Protein AF-A0A521LNG6-F1 (afdb_monomer_lite)

Radius of gyration: 29.66 Å; chains: 1; bounding box: 103×30×40 Å

pLDDT: mean 81.46, std 19.26, range [42.91, 98.5]

Sequence (127 aa):
MSSCLAQACASVVLAFSLMFGAVQAPARAELPPAPTANAAGIIAVPSAYGIVETVERLQKDIADKGIMFFGVVDQGGLAAVSGVPGIKPSKLLLFGNPPLGTQFLGASQQAGLDWPVRMLVYLEAPG

Secondary structure (DSSP, 8-state):
---SSSSSSSTTHHHHTTS-----------PPPPPSPPPTT------SS-HHHHHHHHHHHHHHTTPEEEEEE-HHHHHHHHT-TTPPPEEEEEEE-HHHHHHHHHH-GGGGGT-SEEEEEEPPPP-

Foldseek 3Di:
DDDDPPPPPPPPVVVVVVPPDPPPDPDPPPDPPDDPDDDPPDDDDDDPDDLVVVVVVVVVVCVVVVKAWPDKDFPVVVCVVVVPPDAFGKIKTAIGDVVVQVVLCVVPVVCVVVDDDIDMDTDDDDD

Structure (mmCIF, N/CA/C/O backbone):
data_AF-A0A521LNG6-F1
#
_entry.id   AF-A0A521LNG6-F1
#
loop_
_atom_site.group_PDB
_atom_site.id
_atom_site.type_symbol
_atom_site.label_atom_id
_atom_site.label_alt_id
_atom_site.label_comp_id
_atom_site.label_asym_id
_atom_site.label_entity_id
_atom_site.label_seq_id
_atom_site.pdbx_PDB_ins_code
_atom_site.Cartn_x
_atom_site.Cartn_y
_atom_site.Cartn_z
_atom_site.occupancy
_atom_site.B_iso_or_equiv
_atom_site.auth_seq_id
_atom_site.auth_comp_id
_atom_site.auth_asym_id
_atom_site.auth_atom_id
_atom_site.pdbx_PDB_model_num
ATOM 1 N N . MET A 1 1 ? 89.550 -18.342 -16.703 1.00 51.81 1 MET A N 1
ATOM 2 C CA . MET A 1 1 ? 88.827 -17.148 -16.209 1.00 51.81 1 MET A CA 1
ATOM 3 C C . MET A 1 1 ? 87.645 -16.919 -17.138 1.00 51.81 1 MET A C 1
ATOM 5 O O . MET A 1 1 ? 87.817 -17.099 -18.333 1.00 51.81 1 MET A O 1
ATOM 9 N N . SER A 1 2 ? 86.483 -16.567 -16.584 1.00 56.22 2 SER A N 1
ATOM 10 C CA . SER A 1 2 ? 85.246 -16.183 -17.292 1.00 56.22 2 SER A CA 1
ATOM 11 C C . SER A 1 2 ? 84.364 -17.297 -17.868 1.00 56.22 2 SER A C 1
ATOM 13 O O . SER A 1 2 ? 84.255 -17.473 -19.074 1.00 56.22 2 SER A O 1
ATOM 15 N N . SER A 1 3 ? 83.640 -17.991 -16.986 1.00 52.66 3 SER A N 1
ATOM 16 C CA . SER A 1 3 ? 82.321 -18.576 -17.290 1.00 52.66 3 SER A CA 1
ATOM 17 C C . SER A 1 3 ? 81.565 -18.805 -15.979 1.00 52.66 3 SER A C 1
ATOM 19 O O . SER A 1 3 ? 81.617 -19.892 -15.422 1.00 52.66 3 SER A O 1
ATOM 21 N N . CYS A 1 4 ? 80.949 -17.756 -15.417 1.00 52.81 4 CYS A N 1
ATOM 22 C CA . CYS A 1 4 ? 80.074 -17.900 -14.236 1.00 52.81 4 CYS A CA 1
ATOM 23 C C . CYS A 1 4 ? 79.048 -16.758 -14.043 1.00 52.81 4 CYS A C 1
ATOM 25 O O . CYS A 1 4 ? 78.518 -16.598 -12.952 1.00 52.81 4 CYS A O 1
ATOM 27 N N . LEU A 1 5 ? 78.766 -15.918 -15.051 1.00 53.97 5 LEU A N 1
ATOM 28 C CA . LEU A 1 5 ? 77.944 -14.707 -14.831 1.00 53.97 5 LEU A CA 1
ATOM 29 C C . LEU A 1 5 ? 76.715 -14.543 -15.735 1.00 53.97 5 LEU A C 1
ATOM 31 O O . LEU A 1 5 ? 75.882 -13.697 -15.444 1.00 53.97 5 LEU A O 1
ATOM 35 N N . ALA A 1 6 ? 76.529 -15.366 -16.771 1.00 48.25 6 ALA A N 1
ATOM 36 C CA . ALA A 1 6 ? 75.389 -15.209 -17.686 1.00 48.25 6 ALA A CA 1
ATOM 37 C C . ALA A 1 6 ? 74.209 -16.165 -17.419 1.00 48.25 6 ALA A C 1
ATOM 39 O O . ALA A 1 6 ? 73.177 -16.054 -18.071 1.00 48.25 6 ALA A O 1
ATOM 40 N N . GLN A 1 7 ? 74.335 -17.101 -16.472 1.00 49.62 7 GLN A N 1
ATOM 41 C CA . GLN A 1 7 ? 73.381 -18.212 -16.326 1.00 49.62 7 GLN A CA 1
ATOM 42 C C . GLN A 1 7 ? 72.471 -18.108 -15.091 1.00 49.62 7 GLN A C 1
ATOM 44 O O . GLN A 1 7 ? 71.637 -18.979 -14.871 1.00 49.62 7 GLN A O 1
ATOM 49 N N . ALA A 1 8 ? 72.596 -17.038 -14.297 1.00 47.97 8 ALA A N 1
ATOM 50 C CA . ALA A 1 8 ? 71.908 -16.908 -13.009 1.00 47.97 8 ALA A CA 1
ATOM 51 C C . ALA A 1 8 ? 70.604 -16.084 -13.036 1.00 47.97 8 ALA A C 1
ATOM 53 O O . ALA A 1 8 ? 69.847 -16.132 -12.072 1.00 47.97 8 ALA A O 1
ATOM 54 N N . CYS A 1 9 ? 70.293 -15.354 -14.114 1.00 48.06 9 CYS A N 1
ATOM 55 C CA . CYS A 1 9 ? 69.120 -14.464 -14.118 1.00 48.06 9 CYS A CA 1
ATOM 56 C C . CYS A 1 9 ? 67.854 -15.078 -14.742 1.00 48.06 9 CYS A C 1
ATOM 58 O O . CYS A 1 9 ? 66.760 -14.575 -14.502 1.00 48.06 9 CYS A O 1
ATOM 60 N N . ALA A 1 10 ? 67.964 -16.180 -15.494 1.00 45.75 10 ALA A N 1
ATOM 61 C CA . ALA A 1 10 ? 66.806 -16.816 -16.136 1.00 45.75 10 ALA A CA 1
ATOM 62 C C . ALA A 1 10 ? 65.972 -17.696 -15.180 1.00 45.75 10 ALA A C 1
ATOM 64 O O . ALA A 1 10 ? 64.811 -17.981 -15.464 1.00 45.75 10 ALA A O 1
ATOM 65 N N . SER A 1 11 ? 66.526 -18.096 -14.031 1.00 44.47 11 SER A N 1
ATOM 66 C CA . SER A 1 11 ? 65.865 -19.035 -13.110 1.00 44.47 11 SER A CA 1
ATOM 67 C C . SER A 1 11 ? 64.980 -18.366 -12.054 1.00 44.47 11 SER A C 1
ATOM 69 O O . SER A 1 11 ? 64.190 -19.047 -11.409 1.00 44.47 11 SER A O 1
ATOM 71 N N . VAL A 1 12 ? 65.075 -17.044 -11.869 1.00 44.84 12 VAL A N 1
ATOM 72 C CA . VAL A 1 12 ? 64.292 -16.335 -10.836 1.00 44.84 12 VAL A CA 1
ATOM 73 C C . VAL A 1 12 ? 62.902 -15.931 -11.345 1.00 44.84 12 VAL A C 1
ATOM 75 O O . VAL A 1 12 ? 61.963 -15.834 -10.561 1.00 44.84 12 VAL A O 1
ATOM 78 N N . VAL A 1 13 ? 62.722 -15.776 -12.661 1.00 45.44 13 VAL A N 1
ATOM 79 C CA . VAL A 1 13 ? 61.431 -15.352 -13.237 1.00 45.44 13 VAL A CA 1
ATOM 80 C C . VAL A 1 13 ? 60.404 -16.494 -13.250 1.00 45.44 13 VAL A C 1
ATOM 82 O O . VAL A 1 13 ? 59.221 -16.253 -13.034 1.00 45.44 13 VAL A O 1
ATOM 85 N N . LEU A 1 14 ? 60.843 -17.749 -13.401 1.00 43.84 14 LEU A N 1
ATOM 86 C CA . LEU A 1 14 ? 59.954 -18.923 -13.406 1.00 43.84 14 LEU A CA 1
ATOM 87 C C . LEU A 1 14 ? 59.371 -19.272 -12.025 1.00 43.84 14 LEU A C 1
ATOM 89 O O . LEU A 1 14 ? 58.353 -19.955 -11.954 1.00 43.84 14 LEU A O 1
ATOM 93 N N . ALA A 1 15 ? 59.975 -18.798 -10.932 1.00 43.47 15 ALA A N 1
ATOM 94 C CA . ALA A 1 15 ? 59.518 -19.123 -9.581 1.00 43.47 15 ALA A CA 1
ATOM 95 C C . ALA A 1 15 ? 58.394 -18.203 -9.069 1.00 43.47 15 ALA A C 1
ATOM 97 O O . ALA A 1 15 ? 57.664 -18.587 -8.158 1.00 43.47 15 ALA A O 1
ATOM 98 N N . PHE A 1 16 ? 58.213 -17.008 -9.644 1.00 42.91 16 PHE A N 1
ATOM 99 C CA . PHE A 1 16 ? 57.217 -16.049 -9.144 1.00 42.91 16 PHE A CA 1
ATOM 100 C C . PHE A 1 16 ? 55.816 -16.237 -9.753 1.00 42.91 16 PHE A C 1
ATOM 102 O O . PHE A 1 16 ? 54.828 -15.749 -9.208 1.00 42.91 16 PHE A O 1
ATOM 109 N N . SER A 1 17 ? 55.700 -16.986 -10.853 1.00 46.81 17 SER A N 1
ATOM 110 C CA . SER A 1 17 ? 54.424 -17.202 -11.552 1.00 46.81 17 SER A CA 1
ATOM 111 C C . SER A 1 17 ? 53.530 -18.283 -10.926 1.00 46.81 17 SER A C 1
ATOM 113 O O . SER A 1 17 ? 52.388 -18.426 -11.346 1.00 46.81 17 SER A O 1
ATOM 115 N N . LEU A 1 18 ? 54.004 -19.026 -9.918 1.00 47.50 18 LEU A N 1
ATOM 116 C CA . LEU A 1 18 ? 53.238 -20.110 -9.280 1.00 47.50 18 LEU A CA 1
ATOM 117 C C . LEU A 1 18 ? 52.400 -19.677 -8.063 1.00 47.50 18 LEU A C 1
ATOM 119 O O . LEU A 1 18 ? 51.663 -20.496 -7.525 1.00 47.50 18 LEU A O 1
ATOM 123 N N . MET A 1 19 ? 52.471 -18.412 -7.630 1.00 51.50 19 MET A N 1
ATOM 124 C CA . MET A 1 19 ? 51.713 -17.925 -6.462 1.00 51.50 19 MET A CA 1
ATOM 125 C C . MET A 1 19 ? 50.425 -17.162 -6.812 1.00 51.50 19 MET A C 1
ATOM 127 O O . MET A 1 19 ? 49.612 -16.915 -5.927 1.00 51.50 19 MET A O 1
ATOM 131 N N . PHE A 1 20 ? 50.174 -16.845 -8.087 1.00 54.16 20 PHE A N 1
ATOM 132 C CA . PHE A 1 20 ? 48.860 -16.365 -8.534 1.00 54.16 20 PHE A CA 1
ATOM 133 C C . PHE A 1 20 ? 47.971 -17.558 -8.892 1.00 54.16 20 PHE A C 1
ATOM 135 O O . PHE A 1 20 ? 47.572 -17.756 -10.038 1.00 54.16 20 PHE A O 1
ATOM 142 N N . GLY A 1 21 ? 47.672 -18.381 -7.885 1.00 47.44 21 GLY A N 1
ATOM 143 C CA . GLY A 1 21 ? 46.535 -19.286 -7.969 1.00 47.44 21 GLY A CA 1
ATOM 144 C C . GLY A 1 21 ? 45.302 -18.445 -8.281 1.00 47.44 21 GLY A C 1
ATOM 145 O O . GLY A 1 21 ? 45.013 -17.485 -7.565 1.00 47.44 21 GLY A O 1
ATOM 146 N N . ALA A 1 22 ? 44.619 -18.755 -9.381 1.00 59.69 22 ALA A N 1
ATOM 147 C CA . ALA A 1 22 ? 43.354 -18.132 -9.720 1.00 59.69 22 ALA A CA 1
ATOM 148 C C . ALA A 1 22 ? 42.405 -18.324 -8.532 1.00 59.69 22 ALA A C 1
ATOM 150 O O . ALA A 1 22 ? 41.887 -19.418 -8.311 1.00 59.69 22 ALA A O 1
ATOM 151 N N . VAL A 1 23 ? 42.200 -17.267 -7.744 1.00 54.22 23 VAL A N 1
ATOM 152 C CA . VAL A 1 23 ? 41.101 -17.198 -6.787 1.00 54.22 23 VAL A CA 1
ATOM 153 C C . VAL A 1 23 ? 39.841 -17.148 -7.639 1.00 54.22 23 VAL A C 1
ATOM 155 O O . VAL A 1 23 ? 39.372 -16.085 -8.040 1.00 54.22 23 VAL A O 1
ATOM 158 N N . GLN A 1 24 ? 39.340 -18.324 -8.008 1.00 59.59 24 GLN A N 1
ATOM 159 C CA . GLN A 1 24 ? 38.012 -18.466 -8.567 1.00 59.59 24 GLN A CA 1
ATOM 160 C C . GLN A 1 24 ? 37.057 -18.022 -7.465 1.00 59.59 24 GLN A C 1
ATOM 162 O O . GLN A 1 24 ? 36.914 -18.692 -6.441 1.00 59.59 24 GLN A O 1
ATOM 167 N N . ALA A 1 25 ? 36.444 -16.852 -7.657 1.00 61.69 25 ALA A N 1
ATOM 168 C CA . ALA A 1 25 ? 35.269 -16.482 -6.890 1.00 61.69 25 ALA A CA 1
ATOM 169 C C . ALA A 1 25 ? 34.295 -17.671 -6.952 1.00 61.69 25 ALA A C 1
ATOM 171 O O . ALA A 1 25 ? 34.122 -18.240 -8.038 1.00 61.69 25 ALA A O 1
ATOM 172 N N . PRO A 1 26 ? 33.704 -18.094 -5.820 1.00 57.59 26 PRO A N 1
ATOM 173 C CA . PRO A 1 26 ? 32.778 -19.211 -5.838 1.00 57.59 26 PRO A CA 1
ATOM 174 C C . PRO A 1 26 ? 31.689 -18.885 -6.855 1.00 57.59 26 PRO A C 1
ATOM 176 O O . PRO A 1 26 ? 31.159 -17.770 -6.860 1.00 57.59 26 PRO A O 1
ATOM 179 N N . ALA A 1 27 ? 31.400 -19.840 -7.741 1.00 65.00 27 ALA A N 1
ATOM 180 C CA . ALA A 1 27 ? 30.273 -19.744 -8.651 1.00 65.00 27 ALA A CA 1
ATOM 181 C C . ALA A 1 27 ? 29.055 -19.355 -7.811 1.00 65.00 27 ALA A C 1
ATOM 183 O O . ALA A 1 27 ? 28.670 -20.080 -6.890 1.00 65.00 27 ALA A O 1
ATOM 184 N N . ARG A 1 28 ? 28.519 -18.155 -8.056 1.00 63.69 28 ARG A N 1
ATOM 185 C CA . ARG A 1 28 ? 27.315 -17.684 -7.383 1.00 63.69 28 ARG A CA 1
ATOM 186 C C . ARG A 1 28 ? 26.259 -18.730 -7.712 1.00 63.69 28 ARG A C 1
ATOM 188 O O . ARG A 1 28 ? 25.946 -18.904 -8.883 1.00 63.69 28 ARG A O 1
ATOM 195 N N . ALA A 1 29 ? 25.801 -19.477 -6.710 1.00 59.22 29 ALA A N 1
ATOM 196 C CA . ALA A 1 29 ? 24.700 -20.402 -6.903 1.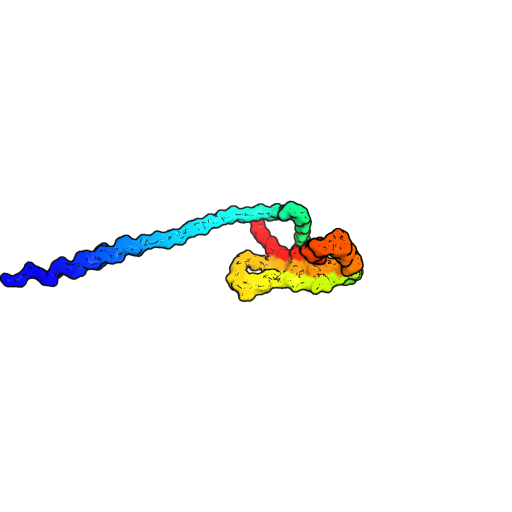00 59.22 29 ALA A CA 1
ATOM 197 C C . ALA A 1 29 ? 23.531 -19.567 -7.427 1.00 59.22 29 ALA A C 1
ATOM 199 O O . ALA A 1 29 ? 23.001 -18.713 -6.711 1.00 59.22 29 ALA A O 1
ATOM 200 N N . GLU A 1 30 ? 23.219 -19.732 -8.708 1.00 54.81 30 GLU A N 1
ATOM 201 C CA . GLU A 1 30 ? 22.064 -19.107 -9.319 1.00 54.81 30 GLU A CA 1
ATOM 202 C C . GLU A 1 30 ? 20.861 -19.807 -8.704 1.00 54.81 30 GLU A C 1
ATOM 204 O O . GLU A 1 30 ? 20.557 -20.961 -9.009 1.00 54.81 30 GLU A O 1
ATOM 209 N N . LEU A 1 31 ? 20.278 -19.150 -7.699 1.00 60.12 31 LEU A N 1
ATOM 210 C CA . LEU A 1 31 ? 19.052 -19.619 -7.083 1.00 60.12 31 LEU A CA 1
ATOM 211 C C . LEU A 1 31 ? 18.032 -19.766 -8.214 1.00 60.12 31 LEU A C 1
ATOM 213 O O . LEU A 1 31 ? 17.871 -18.816 -8.988 1.00 60.12 31 LEU A O 1
ATOM 217 N N . PRO A 1 32 ? 17.371 -20.930 -8.338 1.00 64.38 32 PRO A N 1
ATOM 218 C CA . PRO A 1 32 ? 16.331 -21.099 -9.336 1.00 64.38 32 PRO A CA 1
ATOM 219 C C . PRO A 1 32 ? 15.319 -19.956 -9.191 1.00 64.38 32 PRO A C 1
ATOM 221 O O . PRO A 1 32 ? 15.076 -19.513 -8.059 1.00 64.38 32 PRO A O 1
ATOM 224 N N . PRO A 1 33 ? 14.753 -19.453 -10.304 1.00 62.66 33 PRO A N 1
ATOM 225 C CA . PRO A 1 33 ? 13.755 -18.398 -10.242 1.00 62.66 33 PRO A CA 1
ATOM 226 C C . PRO A 1 33 ? 12.668 -18.831 -9.260 1.00 62.66 33 PRO A C 1
ATOM 228 O O . PRO A 1 33 ? 12.084 -19.908 -9.395 1.00 62.66 33 PRO A O 1
ATOM 231 N N . ALA A 1 34 ? 12.472 -18.027 -8.213 1.00 59.16 34 ALA A N 1
ATOM 232 C CA . ALA A 1 34 ? 11.465 -18.316 -7.209 1.00 59.16 34 ALA A CA 1
ATOM 233 C C . ALA A 1 34 ? 10.103 -18.434 -7.912 1.00 59.16 34 ALA A C 1
ATOM 235 O O . ALA A 1 34 ? 9.813 -17.623 -8.797 1.00 59.16 34 ALA A O 1
ATOM 236 N N . PRO A 1 35 ? 9.280 -19.435 -7.562 1.00 55.72 35 PRO A N 1
ATOM 237 C CA . PRO A 1 35 ? 7.983 -19.613 -8.193 1.00 55.72 35 PRO A CA 1
ATOM 238 C C . PRO A 1 35 ? 7.150 -18.332 -8.065 1.00 55.72 35 PRO A C 1
ATOM 240 O O . PRO A 1 35 ? 7.087 -17.732 -6.995 1.00 55.72 35 PRO A O 1
ATOM 243 N N . THR A 1 36 ? 6.455 -17.964 -9.141 1.00 60.56 36 THR A N 1
ATOM 244 C CA . THR A 1 36 ? 5.458 -16.875 -9.226 1.00 60.56 36 THR A CA 1
ATOM 245 C C . THR A 1 36 ? 4.184 -17.155 -8.415 1.00 60.56 36 THR A C 1
ATOM 247 O O . THR A 1 36 ? 3.155 -16.505 -8.586 1.00 60.56 36 THR A O 1
ATOM 250 N N . ALA A 1 37 ? 4.221 -18.140 -7.515 1.00 66.31 37 ALA A N 1
ATOM 251 C CA . ALA A 1 37 ? 3.144 -18.382 -6.577 1.00 66.31 37 ALA A CA 1
ATOM 252 C C . ALA A 1 37 ? 3.173 -17.288 -5.508 1.00 66.31 37 ALA A C 1
ATOM 254 O O . ALA A 1 37 ? 4.199 -17.052 -4.869 1.00 66.31 37 ALA A O 1
ATOM 255 N N . ASN A 1 38 ? 2.030 -16.640 -5.292 1.00 76.50 38 ASN A N 1
ATOM 256 C CA . ASN A 1 38 ? 1.878 -15.703 -4.188 1.00 76.50 38 ASN A CA 1
ATOM 257 C C . ASN A 1 38 ? 2.293 -16.376 -2.876 1.00 76.50 38 ASN A C 1
ATOM 259 O O . ASN A 1 38 ? 1.948 -17.537 -2.630 1.00 76.50 38 ASN A O 1
ATOM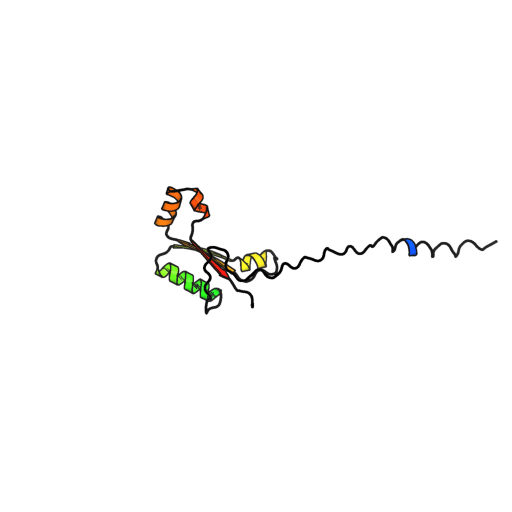 263 N N . ALA A 1 39 ? 3.005 -15.644 -2.016 1.00 80.75 39 ALA A N 1
ATOM 264 C CA . ALA A 1 39 ? 3.274 -16.136 -0.673 1.00 80.75 39 ALA A CA 1
ATOM 265 C C . ALA A 1 39 ? 1.945 -16.454 0.032 1.00 80.75 39 ALA A C 1
ATOM 267 O O . ALA A 1 39 ? 0.915 -15.831 -0.243 1.00 80.75 39 ALA A O 1
ATOM 268 N N . ALA A 1 40 ? 1.962 -17.429 0.940 1.00 86.19 40 ALA A N 1
ATOM 269 C CA . ALA A 1 40 ? 0.767 -17.824 1.673 1.00 86.19 40 ALA A CA 1
ATOM 270 C C . ALA A 1 40 ? 0.090 -16.597 2.316 1.00 86.19 40 ALA A C 1
ATOM 272 O O . ALA A 1 40 ? 0.738 -15.809 3.003 1.00 86.19 40 ALA A O 1
ATOM 273 N N . GLY A 1 41 ? -1.211 -16.431 2.065 1.00 87.88 41 GLY A N 1
ATOM 274 C CA . GLY A 1 41 ? -1.992 -15.294 2.563 1.00 87.88 41 GLY A CA 1
ATOM 275 C C . GLY A 1 41 ? -1.920 -14.017 1.716 1.00 87.88 41 GLY A C 1
ATOM 276 O O . GLY A 1 41 ? -2.547 -13.027 2.088 1.00 87.88 41 GLY A O 1
ATOM 277 N N . ILE A 1 42 ? -1.216 -14.016 0.578 1.00 91.25 42 ILE A N 1
ATOM 278 C CA . ILE A 1 42 ? -1.197 -12.892 -0.367 1.00 91.25 42 ILE A CA 1
ATOM 279 C C . ILE A 1 42 ? -2.152 -13.167 -1.531 1.00 91.25 42 ILE A C 1
ATOM 281 O O . ILE A 1 42 ? -2.074 -14.198 -2.196 1.00 91.25 42 ILE A O 1
ATOM 285 N N . ILE A 1 43 ? -3.032 -12.203 -1.803 1.00 91.19 43 ILE A N 1
ATOM 286 C CA . ILE A 1 43 ? -3.867 -12.173 -3.005 1.00 91.19 43 ILE A CA 1
ATOM 287 C C . ILE A 1 43 ? -3.234 -11.178 -3.978 1.00 91.19 43 ILE A C 1
ATOM 289 O O . ILE A 1 43 ? -3.085 -10.004 -3.640 1.00 91.19 43 ILE A O 1
ATOM 293 N N . ALA A 1 44 ? -2.883 -11.638 -5.179 1.00 92.19 44 ALA A N 1
ATOM 294 C CA . ALA A 1 44 ? -2.429 -10.778 -6.268 1.00 92.19 44 ALA A CA 1
ATOM 295 C C . ALA A 1 44 ? -3.443 -10.772 -7.411 1.00 92.19 44 ALA A C 1
ATOM 297 O O . ALA A 1 44 ? -4.044 -11.797 -7.733 1.00 92.19 44 ALA A O 1
ATOM 298 N N . VAL A 1 45 ? -3.620 -9.600 -8.015 1.00 93.00 45 VAL A N 1
ATOM 299 C CA . VAL A 1 45 ? -4.528 -9.372 -9.140 1.00 93.00 45 VAL A CA 1
ATOM 300 C C . VAL A 1 45 ? -3.772 -8.559 -10.191 1.00 93.00 45 VAL A C 1
ATOM 302 O O . VAL A 1 45 ? -3.159 -7.552 -9.823 1.00 93.00 45 VAL A O 1
ATOM 305 N N . PRO A 1 46 ? -3.790 -8.955 -11.477 1.00 94.38 46 PRO A N 1
ATOM 306 C CA . PRO A 1 46 ? -3.149 -8.175 -12.525 1.00 94.38 46 PRO A CA 1
ATOM 307 C C . PRO A 1 46 ? -3.869 -6.836 -12.720 1.00 94.38 46 PRO A C 1
ATOM 309 O O . PRO A 1 46 ? -5.099 -6.774 -12.766 1.00 94.38 46 PRO A O 1
ATOM 312 N N . SER A 1 47 ? -3.094 -5.762 -12.869 1.00 95.94 47 SER A N 1
ATOM 313 C CA . SER A 1 47 ? -3.613 -4.472 -13.325 1.00 95.94 47 SER A CA 1
ATOM 314 C C . SER A 1 47 ? -3.576 -4.412 -14.849 1.00 95.94 47 SER A C 1
ATOM 316 O O . SER A 1 47 ? -2.607 -4.849 -15.466 1.00 95.94 47 SER A O 1
ATOM 318 N N . ALA A 1 48 ? -4.608 -3.827 -15.457 1.00 96.12 48 ALA A N 1
ATOM 319 C CA . ALA A 1 48 ? -4.619 -3.510 -16.886 1.00 96.12 48 ALA A CA 1
ATOM 320 C C . ALA A 1 48 ? -3.807 -2.241 -17.227 1.00 96.12 48 ALA A C 1
ATOM 322 O O . ALA A 1 48 ? -3.699 -1.878 -18.396 1.00 96.12 48 ALA A O 1
ATOM 323 N N . TYR A 1 49 ? -3.263 -1.559 -16.215 1.00 97.06 49 TYR A N 1
ATOM 324 C CA . TYR A 1 49 ? -2.614 -0.256 -16.329 1.00 97.06 49 TYR A CA 1
ATOM 325 C C . TYR A 1 49 ? -1.146 -0.312 -15.894 1.00 97.06 49 TYR A C 1
ATOM 327 O O . TYR A 1 49 ? -0.727 -1.204 -15.153 1.00 97.06 49 TYR A O 1
ATOM 335 N N . GLY A 1 50 ? -0.363 0.693 -16.296 1.00 95.81 50 GLY A N 1
ATOM 336 C CA . GLY A 1 50 ? 0.995 0.887 -15.779 1.00 95.81 50 GLY A CA 1
ATOM 337 C C . GLY A 1 50 ? 1.006 1.218 -14.280 1.00 95.81 50 GLY A C 1
ATOM 338 O O . GLY A 1 50 ? -0.025 1.558 -13.700 1.00 95.81 50 GLY A O 1
ATOM 339 N N . ILE A 1 51 ? 2.176 1.155 -13.631 1.00 95.38 51 ILE A N 1
ATOM 340 C CA . ILE A 1 51 ? 2.285 1.378 -12.173 1.00 95.38 51 ILE A CA 1
ATOM 341 C C . ILE A 1 51 ? 1.745 2.746 -11.753 1.00 95.38 51 ILE A C 1
ATOM 343 O O . ILE A 1 51 ? 0.983 2.814 -10.796 1.00 95.38 51 ILE A O 1
ATOM 347 N N . VAL A 1 52 ? 2.132 3.820 -12.448 1.00 95.81 52 VAL A N 1
ATOM 348 C CA . VAL A 1 52 ? 1.732 5.192 -12.083 1.00 95.81 52 VAL A CA 1
ATOM 349 C C . VAL A 1 52 ? 0.211 5.327 -12.109 1.00 95.81 52 VAL A C 1
ATOM 351 O O . VAL A 1 52 ? -0.393 5.636 -11.087 1.00 95.81 52 VAL A O 1
ATOM 354 N N . GLU A 1 53 ? -0.409 4.970 -13.234 1.00 98.06 53 GLU A N 1
ATOM 355 C CA . GLU A 1 53 ? -1.863 5.021 -13.400 1.00 98.06 53 GLU A CA 1
ATOM 356 C C . GLU A 1 53 ? -2.591 4.089 -12.417 1.00 98.06 53 GLU A C 1
ATOM 358 O O . GLU A 1 53 ? -3.595 4.473 -11.821 1.00 98.06 53 GLU A O 1
ATOM 363 N N . THR A 1 54 ? -2.066 2.882 -12.175 1.00 98.31 54 THR A N 1
ATOM 364 C CA . THR A 1 54 ? -2.631 1.955 -11.180 1.00 98.31 54 THR A CA 1
ATOM 365 C C . THR A 1 54 ? -2.669 2.599 -9.794 1.00 98.31 54 THR A C 1
ATOM 367 O O . THR A 1 54 ? -3.692 2.552 -9.114 1.00 98.31 54 THR A O 1
ATOM 370 N N . VAL A 1 55 ? -1.571 3.229 -9.373 1.00 98.12 55 VAL A N 1
ATOM 371 C CA . VAL A 1 55 ? -1.455 3.868 -8.057 1.00 98.12 55 VAL A CA 1
ATOM 372 C C . VAL A 1 55 ? -2.367 5.091 -7.930 1.00 98.12 55 VAL A C 1
ATOM 374 O O . VAL A 1 55 ? -2.962 5.292 -6.871 1.00 98.12 55 VAL A O 1
ATOM 377 N N . GLU A 1 56 ? -2.516 5.891 -8.984 1.00 98.12 56 GLU A N 1
ATOM 378 C CA . GLU A 1 56 ? -3.441 7.034 -9.013 1.00 98.12 56 GLU A CA 1
ATOM 379 C C . GLU A 1 56 ? -4.902 6.585 -8.907 1.00 98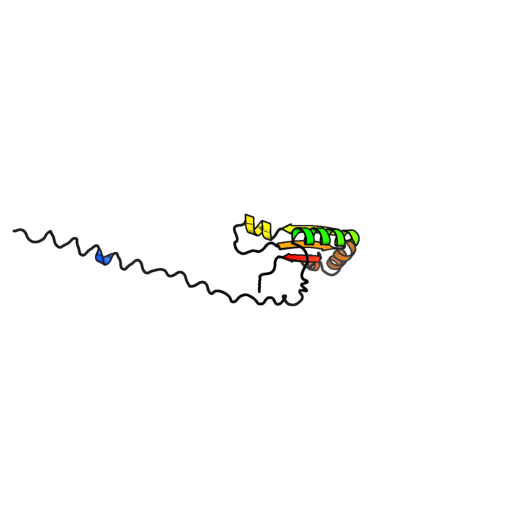.12 56 GLU A C 1
ATOM 381 O O . GLU A 1 56 ? -5.659 7.104 -8.082 1.00 98.12 56 GLU A O 1
ATOM 386 N N . ARG A 1 57 ? -5.290 5.563 -9.679 1.00 98.44 57 ARG A N 1
ATOM 387 C CA . ARG A 1 57 ? -6.640 4.987 -9.632 1.00 98.44 57 ARG A CA 1
ATOM 388 C C . ARG A 1 57 ? -6.960 4.398 -8.261 1.00 98.44 57 ARG A C 1
ATOM 390 O O . ARG A 1 57 ? -8.029 4.665 -7.724 1.00 98.44 57 ARG A O 1
ATOM 397 N N . LEU A 1 58 ? -6.028 3.653 -7.666 1.00 98.31 58 LEU A N 1
ATOM 398 C CA . LEU A 1 58 ? -6.207 3.090 -6.326 1.00 98.31 58 LEU A CA 1
ATOM 399 C C . LEU A 1 58 ? -6.351 4.180 -5.260 1.00 98.31 58 LEU A C 1
ATOM 401 O O . LEU A 1 58 ? -7.222 4.073 -4.402 1.00 98.31 58 LEU A O 1
ATOM 405 N N . GLN A 1 59 ? -5.541 5.242 -5.316 1.00 98.06 59 GLN A N 1
ATOM 406 C CA . GLN A 1 59 ? -5.671 6.383 -4.402 1.00 98.06 59 GLN A CA 1
ATOM 407 C C . GLN A 1 59 ? -7.042 7.046 -4.519 1.00 98.06 59 GLN A C 1
ATOM 409 O O . GLN A 1 59 ? -7.668 7.338 -3.498 1.00 98.06 59 GLN A O 1
ATOM 414 N N . LYS A 1 60 ? -7.530 7.228 -5.750 1.00 98.25 60 LYS A N 1
ATOM 415 C CA . LYS A 1 60 ? -8.879 7.734 -5.989 1.00 98.25 60 LYS A CA 1
ATOM 416 C C . LYS A 1 60 ? -9.940 6.804 -5.393 1.00 98.25 60 LYS A C 1
ATOM 418 O O . LYS A 1 60 ? -10.783 7.278 -4.642 1.00 98.25 60 LYS A O 1
ATOM 423 N N . ASP A 1 61 ? -9.877 5.503 -5.661 1.00 98.06 61 ASP A N 1
ATOM 424 C CA . ASP A 1 61 ? -10.862 4.537 -5.154 1.00 98.06 61 ASP A CA 1
ATOM 425 C C . ASP A 1 61 ? -10.862 4.447 -3.616 1.00 98.06 61 ASP A C 1
ATOM 427 O O . ASP A 1 61 ? -11.910 4.248 -2.999 1.00 98.06 61 ASP A O 1
ATOM 431 N N . ILE A 1 62 ? -9.693 4.586 -2.980 1.00 97.56 62 ILE A N 1
ATOM 432 C CA . ILE A 1 62 ? -9.552 4.654 -1.517 1.00 97.56 62 ILE A CA 1
ATOM 433 C C . ILE A 1 62 ? -10.234 5.921 -0.980 1.00 97.56 62 ILE A C 1
ATOM 435 O O . ILE A 1 62 ? -11.017 5.838 -0.029 1.00 97.56 62 ILE A O 1
ATOM 439 N N . ALA A 1 63 ? -9.976 7.073 -1.606 1.00 96.62 63 ALA A N 1
ATOM 440 C CA . ALA A 1 63 ? -10.563 8.353 -1.215 1.00 96.62 63 ALA A CA 1
ATOM 441 C C . ALA A 1 63 ? -12.088 8.381 -1.413 1.00 96.62 63 ALA A C 1
ATOM 443 O O . ALA A 1 63 ? -12.812 8.797 -0.509 1.00 96.62 63 ALA A O 1
ATOM 444 N N . ASP A 1 64 ? -12.584 7.866 -2.541 1.00 98.19 64 ASP A N 1
ATOM 445 C CA . ASP A 1 64 ? -14.016 7.775 -2.859 1.00 98.19 64 ASP A CA 1
ATOM 446 C C . ASP A 1 64 ? -14.774 6.893 -1.842 1.00 98.19 64 ASP A C 1
ATOM 448 O O . ASP A 1 64 ? -15.963 7.094 -1.596 1.00 98.19 64 ASP A O 1
ATOM 452 N N . LYS A 1 65 ? -14.082 5.943 -1.196 1.00 96.69 65 LYS A N 1
ATOM 453 C CA . LYS A 1 65 ? -14.617 5.110 -0.102 1.00 96.69 65 LYS A CA 1
ATOM 454 C C . LYS A 1 65 ? -14.514 5.761 1.284 1.00 96.69 65 LYS A C 1
ATOM 456 O O . LYS A 1 65 ? -14.874 5.124 2.274 1.00 96.69 65 LYS A O 1
ATOM 461 N N . GLY A 1 66 ? -14.008 6.991 1.385 1.00 95.94 66 GLY A N 1
ATOM 462 C CA . GLY A 1 66 ? -13.805 7.689 2.658 1.00 95.94 66 GLY A CA 1
ATOM 463 C C . GLY A 1 66 ? -12.733 7.050 3.548 1.00 95.94 66 GLY A C 1
ATOM 464 O O . GLY A 1 66 ? -12.752 7.226 4.766 1.00 95.94 66 GLY A O 1
ATOM 465 N N . ILE A 1 67 ? -11.817 6.273 2.964 1.00 97.38 67 ILE A N 1
ATOM 466 C CA . ILE A 1 67 ? -10.723 5.627 3.689 1.00 97.38 67 ILE A CA 1
ATOM 467 C C . ILE A 1 67 ? -9.524 6.580 3.700 1.00 97.38 67 ILE A C 1
ATOM 469 O O . ILE A 1 67 ? -9.195 7.198 2.689 1.00 97.38 67 ILE A O 1
ATOM 473 N N . MET A 1 68 ? -8.856 6.710 4.847 1.00 97.19 68 MET A N 1
ATOM 474 C CA . MET A 1 68 ? -7.706 7.600 4.971 1.00 97.19 68 MET A CA 1
ATOM 475 C C . MET A 1 68 ? -6.498 7.003 4.254 1.00 97.19 68 MET A C 1
ATOM 477 O O . MET A 1 68 ? -6.106 5.865 4.515 1.00 97.19 68 MET A O 1
ATOM 481 N N . PHE A 1 69 ? -5.882 7.796 3.384 1.00 97.94 69 PHE A N 1
ATOM 482 C CA . PHE A 1 69 ? -4.621 7.457 2.744 1.00 97.94 69 PHE A CA 1
ATOM 483 C C . PHE A 1 69 ? -3.454 7.960 3.600 1.00 97.94 69 PHE A C 1
ATOM 485 O O . PHE A 1 69 ? -3.377 9.151 3.893 1.00 97.94 69 PHE A O 1
ATOM 492 N N . PHE A 1 70 ? -2.561 7.064 4.023 1.00 97.06 70 PHE A N 1
ATOM 493 C CA . PHE A 1 70 ? -1.416 7.414 4.871 1.00 97.06 70 PHE A CA 1
ATOM 494 C C . PHE A 1 70 ? -0.174 7.755 4.053 1.00 97.06 70 PHE A C 1
ATOM 496 O O . PHE A 1 70 ? 0.598 8.624 4.451 1.00 97.06 70 PHE A O 1
ATOM 503 N N . GLY A 1 71 ? 0.025 7.094 2.912 1.00 97.81 71 GLY A N 1
ATOM 504 C CA . GLY A 1 71 ? 1.120 7.431 2.013 1.00 97.81 71 GLY A CA 1
ATOM 505 C C . GLY A 1 71 ? 1.533 6.314 1.065 1.00 97.81 71 GLY A C 1
ATOM 506 O O . GLY A 1 71 ? 0.941 5.233 1.021 1.00 97.81 71 GLY A O 1
ATOM 507 N N . VAL A 1 72 ? 2.595 6.605 0.314 1.00 98.19 72 VAL A N 1
ATOM 508 C CA . VAL A 1 72 ? 3.256 5.677 -0.606 1.00 98.19 72 VAL A CA 1
ATOM 509 C C . VAL A 1 72 ? 4.731 5.580 -0.248 1.00 98.19 72 VAL A C 1
ATOM 511 O O . VAL A 1 72 ? 5.403 6.600 -0.109 1.00 98.19 72 VAL A O 1
ATOM 514 N N . VAL A 1 73 ? 5.253 4.358 -0.177 1.00 97.94 73 VAL A N 1
ATOM 515 C CA . VAL A 1 73 ? 6.697 4.105 -0.152 1.00 97.94 73 VAL A CA 1
ATOM 516 C C . VAL A 1 73 ? 7.149 3.723 -1.558 1.00 97.94 73 VAL A C 1
ATOM 518 O O . VAL A 1 73 ? 6.740 2.689 -2.094 1.00 97.94 73 VAL A O 1
ATOM 521 N N . ASP A 1 74 ? 7.997 4.559 -2.159 1.00 96.69 74 ASP A N 1
ATOM 522 C CA . ASP A 1 74 ? 8.587 4.320 -3.478 1.00 96.69 74 ASP A CA 1
ATOM 523 C C . ASP A 1 74 ? 9.774 3.358 -3.407 1.00 96.69 74 ASP A C 1
ATOM 525 O O . ASP A 1 74 ? 10.933 3.759 -3.441 1.00 96.69 74 ASP A O 1
ATOM 529 N N . GLN A 1 75 ? 9.483 2.070 -3.291 1.00 95.50 75 GLN A N 1
ATOM 530 C CA . GLN A 1 75 ? 10.507 1.039 -3.147 1.00 95.50 75 GLN A CA 1
ATOM 531 C C . GLN A 1 75 ? 11.402 0.922 -4.390 1.00 95.50 75 GLN A C 1
ATOM 533 O O . GLN A 1 75 ? 12.617 0.787 -4.250 1.00 95.50 75 GLN A O 1
ATOM 538 N N . GLY A 1 76 ? 10.832 1.040 -5.594 1.00 92.62 76 GLY A N 1
ATOM 539 C CA . GLY A 1 76 ? 11.612 1.040 -6.836 1.00 92.62 76 GLY A CA 1
ATOM 540 C C . GLY A 1 76 ? 12.576 2.229 -6.919 1.00 92.62 76 GLY A C 1
ATOM 541 O O . GLY A 1 76 ? 13.750 2.056 -7.248 1.00 92.62 76 GLY A O 1
ATOM 542 N N . GLY A 1 77 ? 12.111 3.428 -6.554 1.00 93.56 77 GLY A N 1
ATOM 543 C CA . GLY A 1 77 ? 12.961 4.617 -6.467 1.00 93.56 77 GLY A CA 1
ATOM 544 C C . GLY A 1 77 ? 14.048 4.490 -5.395 1.00 93.56 77 GLY A C 1
ATOM 545 O O . GLY A 1 77 ? 15.205 4.818 -5.651 1.00 93.56 77 GLY A O 1
ATOM 546 N N . LEU A 1 78 ? 13.711 3.937 -4.223 1.00 94.81 78 LEU A N 1
ATOM 547 C CA . LEU A 1 78 ? 14.671 3.670 -3.144 1.00 94.81 78 LEU A CA 1
ATOM 548 C C . LEU A 1 78 ? 15.769 2.679 -3.569 1.00 94.81 78 LEU A C 1
ATOM 550 O O . LEU A 1 78 ? 16.936 2.837 -3.200 1.00 94.81 78 LEU A O 1
ATOM 554 N N . ALA A 1 79 ? 15.435 1.678 -4.382 1.00 91.56 79 ALA A N 1
ATOM 555 C CA . ALA A 1 79 ? 16.431 0.765 -4.934 1.00 91.56 79 ALA A CA 1
ATOM 556 C C . ALA A 1 79 ? 17.374 1.473 -5.921 1.00 91.56 79 ALA A C 1
ATOM 558 O O . ALA A 1 79 ? 18.590 1.298 -5.845 1.00 91.56 79 ALA A O 1
ATOM 559 N N . ALA A 1 80 ? 16.831 2.340 -6.782 1.00 88.81 80 ALA A N 1
ATOM 560 C CA . ALA A 1 80 ? 17.625 3.107 -7.739 1.00 88.81 80 ALA A CA 1
ATOM 561 C C . ALA A 1 80 ? 18.641 4.029 -7.043 1.00 88.81 80 ALA A C 1
ATOM 563 O O . ALA A 1 80 ? 19.803 4.073 -7.445 1.00 88.81 80 ALA A O 1
ATOM 564 N N . VAL A 1 81 ? 18.238 4.720 -5.970 1.00 93.06 81 VAL A N 1
ATOM 565 C CA . VAL A 1 81 ? 19.148 5.609 -5.218 1.00 93.06 81 VAL A CA 1
ATOM 566 C C . VAL A 1 81 ? 20.140 4.853 -4.333 1.00 93.06 81 VAL A C 1
ATOM 568 O O . VAL A 1 81 ? 21.217 5.370 -4.060 1.00 93.06 81 VAL A O 1
ATOM 571 N N . SER A 1 82 ? 19.805 3.638 -3.887 1.00 92.25 82 SER A N 1
ATOM 572 C CA . SER A 1 82 ? 20.710 2.804 -3.079 1.00 92.25 82 SER A CA 1
ATOM 573 C C . SER A 1 82 ? 21.717 2.012 -3.918 1.00 92.25 82 SER A C 1
ATOM 575 O O . SER A 1 82 ? 22.616 1.384 -3.361 1.00 92.25 82 SER A O 1
ATOM 577 N N . GLY A 1 83 ? 21.589 2.039 -5.249 1.00 89.19 83 GLY A N 1
ATOM 578 C CA . GLY A 1 83 ? 22.478 1.326 -6.164 1.00 89.19 83 GLY A CA 1
ATOM 579 C C . GLY A 1 83 ? 22.286 -0.193 -6.158 1.00 89.19 83 GLY A C 1
ATOM 580 O O . GLY A 1 83 ? 23.143 -0.907 -6.674 1.00 89.19 83 GLY A O 1
ATOM 581 N N . VAL A 1 84 ? 21.188 -0.700 -5.585 1.00 85.88 84 VAL A N 1
ATOM 582 C CA . VAL A 1 84 ? 20.874 -2.135 -5.567 1.00 85.88 84 VAL A CA 1
ATOM 583 C C . VAL A 1 84 ? 20.265 -2.530 -6.919 1.00 85.88 84 VAL A C 1
ATOM 585 O O . VAL A 1 84 ? 19.151 -2.103 -7.234 1.00 85.88 84 VAL A O 1
ATOM 588 N N . PRO A 1 85 ? 20.958 -3.342 -7.740 1.00 84.56 85 PRO A N 1
ATOM 589 C CA . PRO A 1 85 ? 20.448 -3.735 -9.047 1.00 84.56 85 PRO A CA 1
ATOM 590 C C . PRO A 1 85 ? 19.332 -4.781 -8.924 1.00 84.56 85 PRO A C 1
ATOM 592 O O . PRO A 1 85 ? 19.228 -5.502 -7.933 1.00 84.56 85 PRO A O 1
ATOM 595 N N . GLY A 1 86 ? 18.520 -4.908 -9.975 1.00 84.12 86 GLY A N 1
ATOM 596 C CA . GLY A 1 86 ? 17.561 -6.012 -10.123 1.00 84.12 86 GLY A CA 1
ATOM 597 C C . GLY A 1 86 ? 16.239 -5.854 -9.367 1.00 84.12 86 GLY A C 1
ATOM 598 O O . GLY A 1 86 ? 15.364 -6.707 -9.509 1.00 84.12 86 GLY A O 1
ATOM 599 N N . ILE A 1 87 ? 16.045 -4.766 -8.617 1.00 87.19 87 ILE A N 1
ATOM 600 C CA . ILE A 1 87 ? 14.738 -4.439 -8.039 1.00 87.19 87 ILE A CA 1
ATOM 601 C C . ILE A 1 87 ? 13.866 -3.784 -9.105 1.00 87.19 87 ILE A C 1
ATOM 603 O O . ILE A 1 87 ? 14.236 -2.785 -9.721 1.00 87.19 87 ILE A O 1
ATOM 607 N N . LYS A 1 88 ? 12.693 -4.369 -9.330 1.00 89.94 88 LYS A N 1
ATOM 608 C CA . LYS A 1 88 ? 11.717 -3.857 -10.290 1.00 89.94 88 LYS A CA 1
ATOM 609 C C . LYS A 1 88 ? 10.954 -2.671 -9.712 1.00 89.94 88 LYS A C 1
ATOM 611 O O . LYS A 1 88 ? 10.854 -2.550 -8.492 1.00 89.94 88 LYS A O 1
ATOM 616 N N . PRO A 1 89 ? 10.363 -1.823 -10.570 1.00 93.62 89 PRO A N 1
ATOM 617 C CA . PRO A 1 89 ? 9.448 -0.789 -10.120 1.00 93.62 89 PRO A CA 1
ATOM 618 C C . PRO A 1 89 ? 8.374 -1.355 -9.181 1.00 93.62 89 PRO A C 1
ATOM 620 O O . PRO A 1 89 ? 7.639 -2.277 -9.544 1.00 93.62 89 PRO A O 1
ATOM 623 N N . SER A 1 90 ? 8.292 -0.797 -7.974 1.00 95.88 90 SER A N 1
ATOM 624 C CA . SER A 1 90 ? 7.272 -1.142 -6.988 1.00 95.88 90 SER A CA 1
ATOM 625 C C . SER A 1 90 ? 6.945 0.036 -6.071 1.00 95.88 9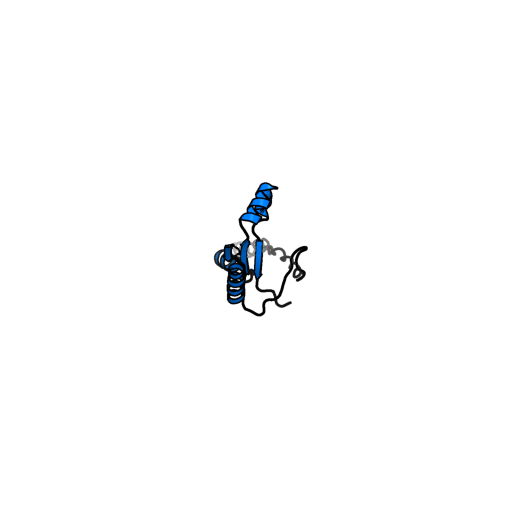0 SER A C 1
ATOM 627 O O . SER A 1 90 ? 7.790 0.893 -5.792 1.00 95.88 90 SER A O 1
ATOM 629 N N . LYS A 1 91 ? 5.692 0.083 -5.615 1.00 97.94 91 LYS A N 1
ATOM 630 C CA . LYS A 1 91 ? 5.140 1.095 -4.710 1.00 97.94 91 LYS A CA 1
ATOM 631 C C . LYS A 1 91 ? 4.306 0.393 -3.638 1.00 97.94 91 LYS A C 1
ATOM 633 O O . LYS A 1 91 ? 3.410 -0.384 -3.969 1.00 97.94 91 LYS A O 1
ATOM 638 N N . LEU A 1 92 ? 4.572 0.680 -2.365 1.00 98.12 92 LEU A N 1
ATOM 639 C CA . LEU A 1 92 ? 3.758 0.196 -1.247 1.00 98.12 92 LEU A CA 1
ATOM 640 C C . LEU A 1 92 ? 2.793 1.296 -0.811 1.00 98.12 92 LEU A C 1
ATOM 642 O O . LEU A 1 92 ? 3.228 2.356 -0.366 1.00 98.12 92 LEU A O 1
ATOM 646 N N . LEU A 1 93 ? 1.498 1.033 -0.932 1.00 98.50 93 LEU A N 1
ATOM 647 C CA . LEU A 1 93 ? 0.428 1.927 -0.508 1.00 98.50 93 LEU A CA 1
ATOM 648 C C . LEU A 1 93 ? 0.027 1.580 0.926 1.00 98.50 93 LEU A C 1
ATOM 650 O O . LEU A 1 93 ? -0.176 0.406 1.256 1.00 98.50 93 LEU A O 1
ATOM 654 N N . LEU A 1 94 ? -0.105 2.616 1.753 1.00 98.06 94 LEU A N 1
ATOM 655 C CA . LEU A 1 94 ? -0.487 2.537 3.158 1.00 98.06 94 LEU A CA 1
ATOM 656 C C . LEU A 1 94 ? -1.763 3.348 3.363 1.00 98.06 94 LEU A C 1
ATOM 658 O O . LEU A 1 94 ? -1.797 4.543 3.065 1.00 98.06 94 LEU A O 1
ATOM 662 N N . PHE A 1 95 ? -2.817 2.712 3.861 1.00 97.88 95 PHE A N 1
ATOM 663 C CA . PHE A 1 95 ? -4.115 3.357 4.069 1.00 97.88 95 PHE A CA 1
ATOM 664 C C . PHE A 1 95 ? -4.953 2.599 5.103 1.00 97.88 95 PHE A C 1
ATOM 666 O O . PHE A 1 95 ? -4.643 1.466 5.475 1.00 97.88 95 PHE A O 1
ATOM 673 N N . GLY A 1 96 ? -6.023 3.210 5.603 1.00 96.69 96 GLY A N 1
ATOM 674 C CA . GLY A 1 96 ? -6.895 2.560 6.574 1.00 96.69 96 GLY A CA 1
ATOM 675 C C . GLY A 1 96 ? -7.960 3.473 7.164 1.00 96.69 96 GLY A C 1
ATOM 676 O O . GLY A 1 96 ? -8.059 4.654 6.851 1.00 96.69 96 GLY A O 1
ATOM 677 N N . ASN A 1 97 ? -8.786 2.901 8.034 1.00 95.44 97 ASN A N 1
ATOM 678 C CA . ASN A 1 97 ? -9.797 3.627 8.795 1.00 95.44 97 ASN A CA 1
ATOM 679 C C . ASN A 1 97 ? -9.264 3.840 10.227 1.00 95.44 97 ASN A C 1
ATOM 681 O O . ASN A 1 97 ? -9.081 2.842 10.925 1.00 95.44 97 ASN A O 1
ATOM 685 N N . PRO A 1 98 ? -8.982 5.082 10.674 1.00 93.88 98 PRO A N 1
ATOM 686 C CA . PRO A 1 98 ? -8.385 5.314 11.991 1.00 93.88 98 PRO A CA 1
ATOM 687 C C . PRO A 1 98 ? -9.232 4.806 13.171 1.00 93.88 98 PRO A C 1
ATOM 689 O O . PRO A 1 98 ? -8.659 4.108 14.003 1.00 93.88 98 PRO A O 1
ATOM 692 N N . PRO A 1 99 ? -10.561 5.040 13.246 1.00 93.31 99 PRO A N 1
ATOM 693 C CA . PRO A 1 99 ? -11.403 4.424 14.277 1.00 93.31 99 PRO A CA 1
ATOM 694 C C . PRO A 1 99 ? -11.304 2.896 14.371 1.00 93.31 99 PRO A C 1
ATOM 696 O O . PRO A 1 99 ? -11.263 2.359 15.472 1.00 93.31 99 PRO A O 1
ATOM 699 N N . LEU A 1 100 ? -11.265 2.186 13.237 1.00 89.88 100 LEU A N 1
ATOM 700 C CA . LEU A 1 100 ? -11.087 0.727 13.243 1.00 89.88 100 LEU A CA 1
ATOM 701 C C . LEU A 1 100 ? -9.646 0.338 13.597 1.00 89.88 100 LEU A C 1
ATOM 703 O O . LEU A 1 100 ? -9.415 -0.626 14.319 1.00 89.88 100 LEU A O 1
ATOM 707 N N . GLY A 1 101 ? -8.674 1.114 13.125 1.00 88.25 101 GLY A N 1
ATOM 708 C CA . GLY A 1 101 ? -7.258 0.910 13.403 1.00 88.25 101 GLY A CA 1
ATOM 709 C C . GLY A 1 101 ? -6.909 0.995 14.882 1.00 88.25 101 GLY A C 1
ATOM 710 O O . GLY A 1 101 ? -6.210 0.135 15.410 1.00 88.25 101 GLY A O 1
ATOM 711 N N . THR A 1 102 ? -7.437 1.999 15.581 1.00 90.50 102 THR A N 1
ATOM 712 C CA . THR A 1 102 ? -7.180 2.177 17.014 1.00 90.50 102 THR A CA 1
ATOM 713 C C . THR A 1 102 ? -7.837 1.096 17.870 1.00 90.50 102 THR A C 1
ATOM 715 O O . THR A 1 102 ? -7.327 0.803 18.949 1.00 90.50 102 THR A O 1
ATOM 718 N N . GLN A 1 103 ? -8.898 0.434 17.391 1.00 93.62 103 GLN A N 1
ATOM 719 C CA . GLN A 1 103 ? -9.458 -0.743 18.069 1.00 93.62 103 GLN A CA 1
ATOM 720 C C . GLN A 1 103 ? -8.477 -1.921 18.076 1.00 93.62 103 GLN A C 1
ATOM 722 O O . GLN A 1 103 ? -8.386 -2.612 19.091 1.00 93.62 103 GLN A O 1
ATOM 727 N N . PHE A 1 104 ? -7.693 -2.120 17.004 1.00 90.94 104 PHE A N 1
ATOM 728 C CA . PHE A 1 104 ? -6.625 -3.127 17.009 1.00 90.94 104 PHE A CA 1
ATOM 729 C C . PHE A 1 104 ? -5.597 -2.836 18.100 1.00 90.94 104 PHE A C 1
ATOM 731 O O . PHE A 1 104 ? -5.230 -3.744 18.842 1.00 90.94 104 PHE A O 1
ATOM 738 N N . LEU A 1 105 ? -5.203 -1.567 18.251 1.00 92.56 105 LEU A N 1
ATOM 739 C CA . LEU A 1 105 ? -4.272 -1.140 19.300 1.00 92.56 105 LEU A CA 1
ATOM 740 C C . LEU A 1 105 ? -4.858 -1.336 20.704 1.00 92.56 105 LEU A C 1
ATOM 742 O O . LEU A 1 105 ? -4.146 -1.756 21.613 1.00 92.56 105 LEU A O 1
ATOM 746 N N . GLY A 1 106 ? -6.159 -1.082 20.873 1.00 94.69 106 GLY A N 1
ATOM 747 C CA . GLY A 1 106 ? -6.868 -1.327 22.130 1.00 94.69 106 GLY A CA 1
ATOM 748 C C . GLY A 1 106 ? -6.928 -2.809 22.514 1.00 94.69 106 GLY A C 1
ATOM 749 O O . GLY A 1 106 ? -6.842 -3.133 23.696 1.00 94.69 106 GLY A O 1
ATOM 750 N N . ALA A 1 107 ? -7.039 -3.710 21.534 1.00 94.31 107 ALA A N 1
ATOM 751 C CA . ALA A 1 107 ? -7.005 -5.154 21.768 1.00 94.31 107 ALA A CA 1
ATOM 752 C C . ALA A 1 107 ? -5.580 -5.668 22.041 1.00 94.31 107 ALA A C 1
ATOM 754 O O . ALA A 1 107 ? -5.374 -6.518 22.906 1.00 94.31 107 ALA A O 1
ATOM 755 N N . SER A 1 108 ? -4.592 -5.159 21.304 1.00 96.00 108 SER A N 1
ATOM 756 C CA . SER A 1 108 ? -3.175 -5.442 21.510 1.00 96.00 108 SER A CA 1
ATOM 757 C C . SER A 1 108 ? -2.331 -4.329 20.904 1.00 96.00 108 SER A C 1
ATOM 759 O O . SER A 1 108 ? -2.351 -4.112 19.695 1.00 96.00 108 SER A O 1
ATOM 761 N N . GLN A 1 109 ? -1.494 -3.685 21.716 1.00 94.62 109 GLN A N 1
ATOM 762 C CA . GLN A 1 109 ? -0.585 -2.642 21.233 1.00 94.62 109 GLN A CA 1
ATOM 763 C C . GLN A 1 109 ? 0.344 -3.145 20.112 1.00 94.62 109 GLN A C 1
ATOM 765 O O . GLN A 1 109 ? 0.711 -2.384 19.218 1.00 94.62 109 GLN A O 1
ATOM 770 N N . GLN A 1 110 ? 0.703 -4.434 20.128 1.00 96.25 110 GLN A N 1
ATOM 771 C CA . GLN A 1 110 ? 1.566 -5.038 19.107 1.00 96.25 110 GLN A CA 1
ATOM 772 C C . GLN A 1 110 ? 0.879 -5.157 17.740 1.00 96.25 110 GLN A C 1
ATOM 774 O O . GLN A 1 110 ? 1.571 -5.216 16.728 1.00 96.25 110 GLN A O 1
ATOM 779 N N . ALA A 1 111 ? -0.457 -5.102 17.683 1.00 93.69 111 ALA A N 1
ATOM 780 C CA . ALA A 1 111 ? -1.197 -5.081 16.421 1.00 93.69 111 ALA A CA 1
ATOM 781 C C . ALA A 1 111 ? -0.887 -3.831 15.571 1.00 93.69 111 ALA A C 1
ATOM 783 O O . ALA A 1 111 ? -1.162 -3.810 14.373 1.00 93.69 111 ALA A O 1
ATOM 784 N N . GLY A 1 112 ? -0.258 -2.803 16.156 1.00 92.56 112 GLY A N 1
ATOM 785 C CA . GLY A 1 112 ? 0.281 -1.659 15.418 1.00 92.56 112 GLY A CA 1
ATOM 786 C C . GLY A 1 112 ? 1.436 -1.993 14.467 1.00 92.56 112 GLY A C 1
ATOM 787 O O . GLY A 1 112 ? 1.790 -1.148 13.655 1.00 92.56 112 GLY A O 1
ATOM 788 N N . LEU A 1 113 ? 2.025 -3.193 14.540 1.00 93.31 113 LEU A N 1
ATOM 789 C CA . LEU A 1 113 ? 2.969 -3.683 13.525 1.00 93.31 113 LEU A CA 1
ATOM 790 C C . LEU A 1 113 ? 2.252 -4.150 12.250 1.00 93.31 113 LEU A C 1
ATOM 792 O O . LEU A 1 113 ? 2.813 -4.075 11.156 1.00 93.31 113 LEU A O 1
ATOM 796 N N . ASP A 1 114 ? 1.014 -4.626 12.395 1.00 90.38 114 ASP A N 1
ATOM 797 C CA . ASP A 1 114 ? 0.209 -5.151 11.295 1.00 90.38 114 ASP A CA 1
ATOM 798 C C . ASP A 1 114 ? -0.696 -4.088 10.671 1.00 90.38 114 ASP A C 1
ATOM 800 O O . ASP A 1 114 ? -0.967 -4.151 9.470 1.00 90.38 114 ASP A O 1
ATOM 804 N N . TRP A 1 115 ? -1.136 -3.105 11.461 1.00 92.88 115 TRP A N 1
ATOM 805 C CA . TRP A 1 115 ? -1.863 -1.929 10.989 1.00 92.88 115 TRP A CA 1
ATOM 806 C C . TRP A 1 115 ? -0.878 -0.840 10.528 1.00 92.88 115 TRP A C 1
ATOM 808 O O . TRP A 1 115 ? 0.055 -0.530 11.266 1.0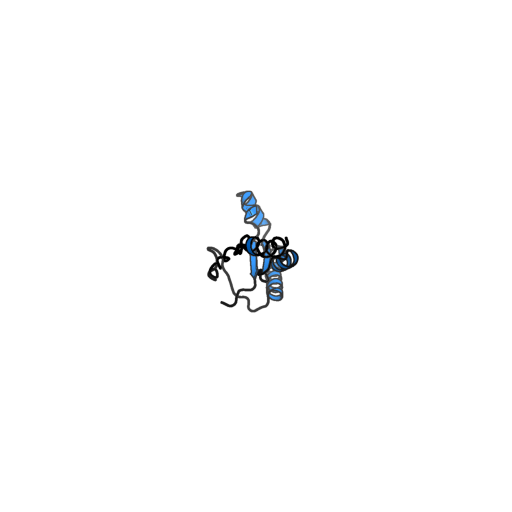0 92.88 115 TRP A O 1
ATOM 818 N N . PRO A 1 116 ? -1.052 -0.211 9.350 1.00 95.50 116 PRO A N 1
ATOM 819 C CA . PRO A 1 116 ? -2.269 -0.121 8.535 1.00 95.50 116 PRO A CA 1
ATOM 820 C C . PRO A 1 116 ? -2.407 -1.188 7.435 1.00 95.50 116 PRO A C 1
ATOM 822 O O . PRO A 1 116 ? -1.572 -2.078 7.298 1.00 95.50 116 PRO A O 1
ATOM 825 N N . VAL A 1 117 ? -3.454 -1.079 6.601 1.00 95.12 117 VAL A N 1
ATOM 826 C CA . VAL A 1 117 ? -3.576 -1.905 5.388 1.00 95.12 117 VAL A CA 1
ATOM 827 C C . VAL A 1 117 ? -2.408 -1.594 4.453 1.00 95.12 117 VAL A C 1
ATOM 829 O O . VAL A 1 117 ? -2.062 -0.432 4.224 1.00 95.12 117 VAL A O 1
ATOM 832 N N . ARG A 1 118 ? -1.815 -2.659 3.908 1.00 96.06 118 ARG A N 1
ATOM 833 C CA . ARG A 1 118 ? -0.671 -2.630 2.996 1.00 96.06 118 ARG A CA 1
ATOM 834 C C . ARG A 1 118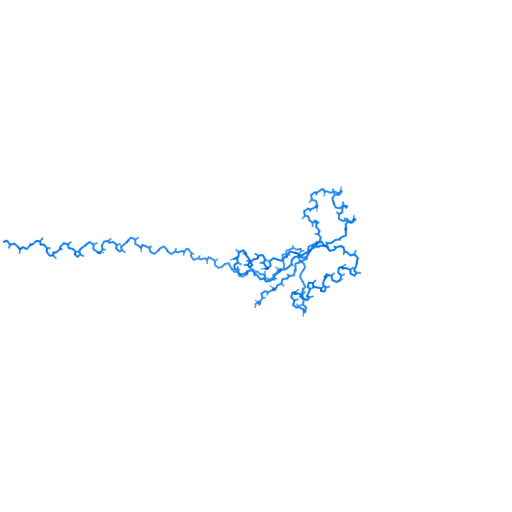 ? -1.077 -3.215 1.649 1.00 96.06 118 ARG A C 1
ATOM 836 O O . ARG A 1 118 ? -1.535 -4.353 1.593 1.00 96.06 118 ARG A O 1
ATOM 843 N N . MET A 1 119 ? -0.874 -2.460 0.573 1.00 97.25 119 MET A N 1
ATOM 844 C CA . MET A 1 119 ? -1.069 -2.936 -0.800 1.00 97.25 119 MET A CA 1
ATOM 845 C C . MET A 1 119 ? 0.192 -2.680 -1.621 1.00 97.25 119 MET A C 1
ATOM 847 O O . MET A 1 119 ? 0.648 -1.543 -1.723 1.00 97.25 119 MET A O 1
ATOM 851 N N . LEU A 1 120 ? 0.758 -3.738 -2.201 1.00 97.19 120 LEU A N 1
ATOM 852 C CA . LEU A 1 120 ? 1.946 -3.650 -3.044 1.00 97.19 120 LEU A CA 1
ATOM 853 C C . LEU A 1 120 ? 1.540 -3.621 -4.518 1.00 97.19 120 LEU A C 1
ATOM 855 O O . LEU A 1 120 ? 0.920 -4.561 -5.009 1.00 97.19 120 LEU A O 1
ATOM 859 N N . VAL A 1 121 ? 1.945 -2.569 -5.225 1.00 97.50 121 VAL A N 1
ATOM 860 C CA . VAL A 1 121 ? 1.867 -2.486 -6.687 1.00 97.50 121 VAL A CA 1
ATOM 861 C C . VAL A 1 121 ? 3.271 -2.694 -7.229 1.00 97.50 121 VAL A C 1
ATOM 863 O O . VAL A 1 121 ? 4.188 -1.970 -6.844 1.00 97.50 121 VAL A O 1
ATOM 866 N N . TYR A 1 122 ? 3.461 -3.679 -8.100 1.00 95.44 122 TYR A N 1
ATOM 867 C CA . TYR A 1 122 ? 4.779 -4.034 -8.619 1.00 95.44 122 TYR A CA 1
ATOM 868 C C . TYR A 1 122 ? 4.701 -4.522 -10.062 1.00 95.44 122 TYR A C 1
ATOM 870 O O . TYR A 1 122 ? 3.659 -4.995 -10.514 1.00 95.44 122 TYR A O 1
ATOM 878 N N . LEU A 1 123 ? 5.817 -4.399 -10.781 1.00 92.56 123 LEU A N 1
ATOM 879 C CA . LEU A 1 123 ? 5.967 -4.998 -12.101 1.00 92.56 123 LEU A CA 1
ATOM 880 C C . LEU A 1 123 ? 6.392 -6.464 -11.958 1.00 92.56 123 LEU A C 1
ATOM 882 O O . LEU A 1 123 ? 7.456 -6.758 -11.404 1.00 92.56 123 LEU A O 1
ATOM 886 N N . GLU A 1 124 ? 5.577 -7.377 -12.477 1.00 85.62 124 GLU A N 1
ATOM 887 C CA . GLU A 1 124 ? 5.898 -8.803 -12.509 1.00 85.62 124 GLU A CA 1
ATOM 888 C C . GLU A 1 124 ? 7.018 -9.110 -13.524 1.00 85.62 124 GLU A C 1
ATOM 890 O O . GLU A 1 124 ? 7.303 -8.337 -14.442 1.00 85.62 124 GLU A O 1
ATOM 895 N N . ALA A 1 125 ? 7.733 -10.224 -13.339 1.00 71.06 125 ALA A N 1
ATOM 896 C CA . ALA A 1 125 ? 8.611 -10.741 -14.385 1.00 71.06 125 ALA A CA 1
ATOM 897 C C . ALA A 1 125 ? 7.807 -11.273 -15.567 1.00 71.06 125 ALA A C 1
ATOM 899 O O . ALA A 1 125 ? 6.766 -11.879 -15.340 1.00 71.06 125 ALA A O 1
ATOM 900 N N . PRO A 1 126 ? 8.319 -11.146 -16.803 1.00 62.62 126 PRO A N 1
ATOM 901 C CA . PRO A 1 126 ? 7.989 -12.137 -17.813 1.00 62.62 126 PRO A CA 1
ATOM 902 C C . PRO A 1 126 ? 8.288 -13.519 -17.215 1.00 62.62 126 PRO A C 1
ATOM 904 O O . PRO A 1 126 ? 9.390 -13.725 -16.695 1.00 62.62 126 PRO A O 1
ATOM 907 N N . GLY A 1 127 ? 7.276 -14.384 -17.194 1.00 50.91 127 GLY A N 1
ATOM 908 C CA . GLY A 1 127 ? 7.414 -15.786 -16.800 1.00 50.91 127 GLY A CA 1
ATOM 909 C C . GLY A 1 127 ? 8.151 -16.607 -17.844 1.00 50.91 127 GLY A C 1
ATOM 910 O O . GLY A 1 127 ? 8.162 -16.188 -19.025 1.00 50.91 127 GLY A O 1
#